Protein AF-A0A317D7U7-F1 (afdb_monomer_lite)

Organism: NCBI:txid2202421

pLDDT: mean 84.37, std 17.06, range [54.34, 98.06]

InterPro domains:
  IPR001646 Pentapeptide repeat [PF00805] (3-32)

Radius of gyration: 17.29 Å; chains: 1; bounding box: 22×51×48 Å

Sequence (76 aa):
RLADVTGADLRGADLRGADLRATLFLHQAQLDAARGDARTALPAALIRPAHWTALALTPVRRPHRAAAPARRGRRR

Secondary structure (DSSP, 8-state):
--EE-TT---TT-B-TT-B-TTEET--HHHHHHSB--TTSB--TTSPPPTT--S-----------PPPPP------

Foldseek 3Di:
DEAECVVPQQQAPEQELPECQRYPPDDQVSQQRYAYAPNHHHHPVHDHHPVNYNPCPPPPPPPDPPDDDDPDDDDD

Structure (mmCIF, N/CA/C/O backbone):
data_AF-A0A317D7U7-F1
#
_entry.id   AF-A0A317D7U7-F1
#
loop_
_atom_site.group_PDB
_atom_site.id
_atom_site.type_symbol
_atom_site.label_atom_id
_atom_site.label_alt_id
_atom_site.label_comp_id
_atom_site.label_asym_id
_atom_site.label_entity_id
_atom_site.label_seq_id
_atom_site.pdbx_PDB_ins_code
_atom_site.Cartn_x
_atom_site.Cartn_y
_atom_site.Cartn_z
_atom_site.occupancy
_atom_site.B_iso_or_equiv
_atom_site.auth_seq_id
_atom_site.auth_comp_id
_atom_site.auth_asym_id
_atom_site.auth_atom_id
_atom_site.pdbx_PDB_model_num
ATOM 1 N N . ARG A 1 1 ? -11.549 -6.219 9.843 1.00 68.88 1 ARG A N 1
ATOM 2 C CA . ARG A 1 1 ? -10.710 -6.111 11.062 1.00 68.88 1 ARG A CA 1
ATOM 3 C C . ARG A 1 1 ? -9.539 -5.203 10.716 1.00 68.88 1 ARG A C 1
ATOM 5 O O . ARG A 1 1 ? -9.013 -5.374 9.627 1.00 68.88 1 ARG A O 1
ATOM 12 N N . LEU A 1 2 ? -9.211 -4.226 11.561 1.00 87.12 2 LEU A N 1
ATOM 13 C CA . LEU A 1 2 ? -8.078 -3.319 11.337 1.00 87.12 2 LEU A CA 1
ATOM 14 C C . LEU A 1 2 ? -6.768 -4.014 11.735 1.00 87.12 2 LEU A C 1
ATOM 16 O O . LEU A 1 2 ? -6.786 -4.884 12.612 1.00 87.12 2 LEU A O 1
ATOM 20 N N . ALA A 1 3 ? -5.665 -3.634 11.096 1.00 92.69 3 ALA A N 1
ATOM 21 C CA . ALA A 1 3 ? -4.315 -4.056 11.458 1.00 92.69 3 ALA A CA 1
ATOM 22 C C . ALA A 1 3 ? -3.492 -2.820 11.828 1.00 92.69 3 ALA A C 1
ATOM 24 O O . ALA A 1 3 ? -3.474 -1.866 11.059 1.00 92.69 3 ALA A O 1
ATOM 25 N N . ASP A 1 4 ? -2.838 -2.836 12.985 1.00 95.94 4 ASP A N 1
ATOM 26 C CA . ASP A 1 4 ? -1.868 -1.814 13.383 1.00 95.94 4 ASP A CA 1
ATOM 27 C C . ASP A 1 4 ? -0.465 -2.318 13.035 1.00 95.94 4 ASP A C 1
ATOM 29 O O . ASP A 1 4 ? -0.088 -3.422 13.434 1.00 95.94 4 ASP A O 1
ATOM 33 N N . VAL A 1 5 ? 0.274 -1.542 12.240 1.00 96.81 5 VAL A N 1
ATOM 34 C CA . VAL A 1 5 ? 1.640 -1.881 11.800 1.00 96.81 5 VAL A CA 1
ATOM 35 C C . VAL A 1 5 ? 2.683 -0.898 12.328 1.00 96.81 5 VAL A C 1
ATOM 37 O O . VAL A 1 5 ? 3.783 -0.790 11.775 1.00 96.81 5 VAL A O 1
ATOM 40 N N . THR A 1 6 ? 2.363 -0.193 13.413 1.00 95.19 6 THR A N 1
ATOM 41 C CA . THR A 1 6 ? 3.311 0.680 14.104 1.00 95.19 6 THR A CA 1
ATOM 42 C C . THR A 1 6 ? 4.532 -0.125 14.544 1.00 95.19 6 THR A C 1
ATOM 44 O O . THR A 1 6 ? 4.423 -1.116 15.262 1.00 95.19 6 THR A O 1
ATOM 47 N N . GLY A 1 7 ? 5.714 0.285 14.079 1.00 94.19 7 GLY A N 1
ATOM 48 C CA . GLY A 1 7 ? 6.980 -0.383 14.392 1.00 94.19 7 GLY A CA 1
ATOM 49 C C . GLY A 1 7 ? 7.203 -1.734 13.701 1.00 94.19 7 GLY A C 1
ATOM 50 O O . GLY A 1 7 ? 8.232 -2.362 13.940 1.00 94.19 7 GLY A O 1
ATOM 51 N N . ALA A 1 8 ? 6.291 -2.191 12.836 1.00 95.81 8 ALA A N 1
ATOM 52 C CA . ALA A 1 8 ? 6.480 -3.434 12.097 1.00 95.81 8 ALA A CA 1
ATOM 53 C C . ALA A 1 8 ? 7.574 -3.288 11.025 1.00 95.81 8 ALA A C 1
ATOM 55 O O . ALA A 1 8 ? 7.539 -2.367 10.200 1.00 95.81 8 ALA A O 1
ATOM 56 N N . ASP A 1 9 ? 8.508 -4.242 10.997 1.00 96.56 9 ASP A N 1
ATOM 57 C CA . ASP A 1 9 ? 9.489 -4.372 9.921 1.00 96.56 9 ASP A CA 1
ATOM 58 C C . ASP A 1 9 ? 8.870 -5.111 8.728 1.00 96.56 9 ASP A C 1
ATOM 60 O O . ASP A 1 9 ? 8.646 -6.322 8.769 1.00 96.56 9 ASP A O 1
ATOM 64 N N . LEU A 1 10 ? 8.577 -4.363 7.663 1.00 96.81 10 LEU A N 1
ATOM 65 C CA . LEU A 1 10 ? 7.978 -4.878 6.428 1.00 96.81 10 LEU A CA 1
ATOM 66 C C . LEU A 1 10 ? 8.997 -5.041 5.290 1.00 96.81 10 LEU A C 1
ATOM 68 O O . LEU A 1 10 ? 8.613 -5.311 4.149 1.00 96.81 10 LEU A O 1
ATOM 72 N N . ARG A 1 11 ? 10.301 -4.916 5.574 1.00 96.44 11 ARG A N 1
ATOM 73 C CA . ARG A 1 11 ? 11.350 -5.057 4.555 1.00 96.44 11 ARG A CA 1
ATOM 74 C C . ARG A 1 11 ? 11.298 -6.448 3.922 1.00 96.44 11 ARG A C 1
ATOM 76 O O . ARG A 1 11 ? 11.460 -7.468 4.586 1.00 96.44 11 ARG A O 1
ATOM 83 N N . GLY A 1 12 ? 11.066 -6.490 2.612 1.00 93.31 12 GLY A N 1
ATOM 84 C CA . GLY A 1 12 ? 10.962 -7.723 1.833 1.00 93.31 12 GLY A CA 1
ATOM 85 C C . GLY A 1 12 ? 9.702 -8.560 2.086 1.00 93.31 12 GLY A C 1
ATOM 86 O O . GLY A 1 12 ? 9.579 -9.623 1.469 1.00 93.31 12 GLY A O 1
ATOM 87 N N . ALA A 1 13 ? 8.777 -8.099 2.937 1.00 96.31 13 ALA A N 1
ATOM 88 C CA . ALA A 1 13 ? 7.510 -8.777 3.192 1.00 96.31 13 ALA A CA 1
ATOM 89 C C . ALA A 1 13 ? 6.689 -8.903 1.901 1.00 96.31 13 ALA A C 1
ATOM 91 O O . ALA A 1 13 ? 6.677 -7.993 1.072 1.00 96.31 13 ALA A O 1
ATOM 92 N N . ASP A 1 14 ? 6.007 -10.035 1.727 1.00 96.00 14 ASP A N 1
ATOM 93 C CA . ASP A 1 14 ? 5.137 -10.276 0.577 1.00 96.00 14 ASP A CA 1
ATOM 94 C C . ASP A 1 14 ? 3.708 -9.811 0.879 1.00 96.00 14 ASP A C 1
ATOM 96 O O . ASP A 1 14 ? 2.962 -10.480 1.590 1.00 96.00 14 ASP A O 1
ATOM 100 N N . LEU A 1 15 ? 3.346 -8.645 0.345 1.00 96.38 15 LEU A N 1
ATOM 101 C CA . LEU A 1 15 ? 2.037 -8.003 0.482 1.00 96.38 15 LEU A CA 1
ATOM 102 C C . LEU A 1 15 ? 1.201 -8.115 -0.806 1.00 96.38 15 LEU A C 1
ATOM 104 O O . LEU A 1 15 ? 0.198 -7.411 -0.962 1.00 96.38 15 LEU A O 1
ATOM 108 N N . ARG A 1 16 ? 1.606 -8.957 -1.768 1.00 95.50 16 ARG A N 1
ATOM 109 C CA . ARG A 1 16 ? 0.907 -9.109 -3.056 1.00 95.50 16 ARG A CA 1
ATOM 110 C C . ARG A 1 16 ? -0.540 -9.553 -2.852 1.00 95.50 16 ARG A C 1
ATOM 112 O O . ARG A 1 16 ? -0.808 -10.563 -2.205 1.00 95.50 16 ARG A O 1
ATOM 119 N N . GLY A 1 17 ? -1.481 -8.804 -3.427 1.00 95.31 17 GLY A N 1
ATOM 120 C CA . GLY A 1 17 ? -2.920 -9.047 -3.274 1.00 95.31 17 GLY A CA 1
ATOM 121 C C . GLY A 1 17 ? -3.508 -8.790 -1.882 1.00 95.31 17 GLY A C 1
ATOM 122 O O . GLY A 1 17 ? -4.677 -9.107 -1.674 1.00 95.31 17 GLY A O 1
ATOM 123 N N . ALA A 1 18 ? -2.741 -8.243 -0.935 1.00 96.62 18 ALA A N 1
ATOM 124 C CA . ALA A 1 18 ? -3.277 -7.847 0.363 1.00 96.62 18 ALA A CA 1
ATOM 125 C C . ALA A 1 18 ? -4.172 -6.603 0.238 1.00 96.62 18 ALA A C 1
ATOM 127 O O . ALA A 1 18 ? -3.918 -5.723 -0.587 1.00 96.62 18 ALA A O 1
ATOM 128 N N . ASP A 1 19 ? -5.192 -6.504 1.091 1.00 97.50 19 ASP A N 1
ATOM 129 C CA . ASP A 1 19 ? -5.978 -5.281 1.259 1.00 97.50 19 ASP A CA 1
ATOM 130 C C . ASP A 1 19 ? -5.463 -4.490 2.463 1.00 97.50 19 ASP A C 1
ATOM 132 O O . ASP A 1 19 ? -5.677 -4.878 3.611 1.00 97.50 19 ASP A O 1
ATOM 136 N N . LEU A 1 20 ? -4.762 -3.391 2.189 1.00 97.25 20 LEU A N 1
ATOM 137 C CA . LEU A 1 20 ? -4.147 -2.520 3.188 1.00 97.25 20 LEU A CA 1
ATOM 138 C C . LEU A 1 20 ? -4.946 -1.230 3.413 1.00 97.25 20 LEU A C 1
ATOM 140 O O . LEU A 1 20 ? -4.504 -0.365 4.166 1.00 97.25 20 LEU A O 1
ATOM 144 N N . ARG A 1 21 ? -6.123 -1.072 2.783 1.00 97.19 21 ARG A N 1
ATOM 145 C CA . ARG A 1 21 ? -6.923 0.170 2.846 1.00 97.19 21 ARG A CA 1
ATOM 146 C C . ARG A 1 21 ? -7.320 0.566 4.267 1.00 97.19 21 ARG A C 1
ATOM 148 O O . ARG A 1 21 ? -7.498 1.747 4.535 1.00 97.19 21 ARG A O 1
ATOM 155 N N . ALA A 1 22 ? -7.463 -0.418 5.152 1.00 96.00 22 ALA A N 1
ATOM 156 C CA . ALA A 1 22 ? -7.874 -0.236 6.541 1.00 96.00 22 ALA A CA 1
ATOM 157 C C . ALA A 1 22 ? -6.736 -0.523 7.546 1.00 96.00 22 ALA A C 1
ATOM 159 O O . ALA A 1 22 ? -6.992 -0.816 8.715 1.00 96.00 22 ALA A O 1
ATOM 160 N N . THR A 1 23 ? -5.479 -0.487 7.095 1.00 97.06 23 THR A N 1
ATOM 161 C CA . THR A 1 23 ? -4.310 -0.636 7.968 1.00 97.06 23 THR A CA 1
ATOM 162 C C . THR A 1 23 ? -4.002 0.692 8.656 1.00 97.06 23 THR A C 1
ATOM 164 O O . THR A 1 23 ? -3.889 1.731 8.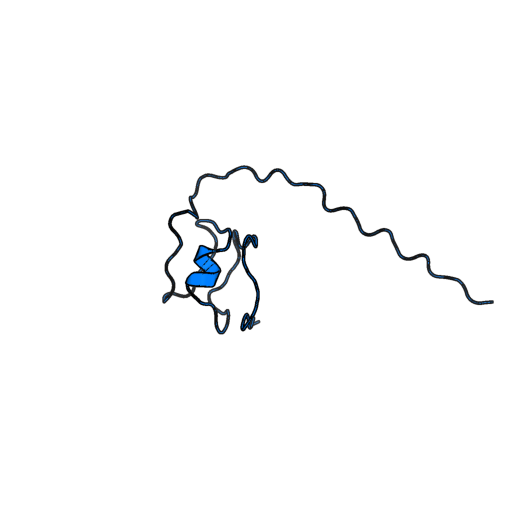009 1.00 97.06 23 THR A O 1
ATOM 167 N N . LEU A 1 24 ? -3.861 0.656 9.977 1.00 96.38 24 LEU A N 1
ATOM 168 C CA . LEU A 1 24 ? -3.506 1.798 10.808 1.00 96.38 24 LEU A CA 1
ATOM 169 C 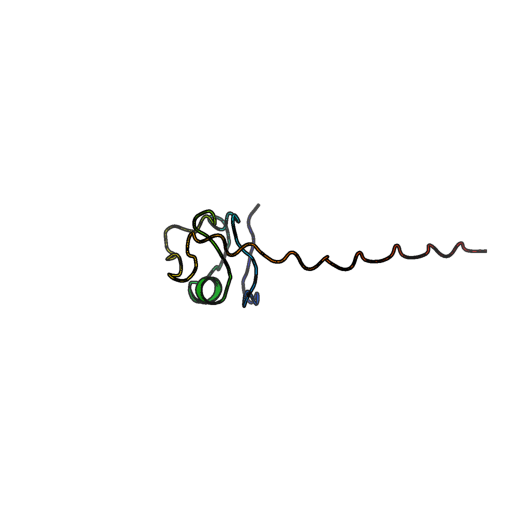C . LEU A 1 24 ? -1.991 2.011 10.786 1.00 96.38 24 LEU A C 1
ATOM 171 O O . LEU A 1 24 ? -1.227 1.051 10.881 1.00 96.38 24 LEU A O 1
ATOM 175 N N . PHE A 1 25 ? -1.580 3.277 10.685 1.00 96.75 25 PHE A N 1
ATOM 176 C CA . PHE A 1 25 ? -0.176 3.706 10.742 1.00 96.75 25 PHE A CA 1
ATOM 177 C C . PHE A 1 25 ? 0.739 3.038 9.701 1.00 96.75 25 PHE A C 1
ATOM 179 O O . PHE A 1 25 ? 1.917 2.792 9.953 1.00 96.75 25 PHE A O 1
ATOM 186 N N . LEU A 1 26 ? 0.203 2.759 8.510 1.00 97.94 26 LEU A N 1
ATOM 187 C CA . LEU A 1 26 ? 0.995 2.343 7.357 1.00 97.94 26 LEU A CA 1
ATOM 188 C C . LEU A 1 26 ? 1.659 3.564 6.707 1.00 97.94 26 LEU A C 1
ATOM 190 O O . LEU A 1 26 ? 0.978 4.517 6.330 1.00 97.94 26 LEU A O 1
ATOM 194 N N . HIS A 1 27 ? 2.977 3.512 6.538 1.00 97.44 27 HIS A N 1
ATOM 195 C CA . HIS A 1 27 ? 3.770 4.600 5.964 1.00 97.44 27 HIS A CA 1
ATOM 196 C C . HIS A 1 27 ? 4.293 4.251 4.567 1.00 97.44 27 HIS A C 1
ATOM 198 O O . HIS A 1 27 ? 4.550 3.085 4.264 1.00 97.44 27 HIS A O 1
ATOM 204 N N . GLN A 1 28 ? 4.542 5.269 3.735 1.00 98.06 28 GLN A N 1
ATOM 205 C CA . GLN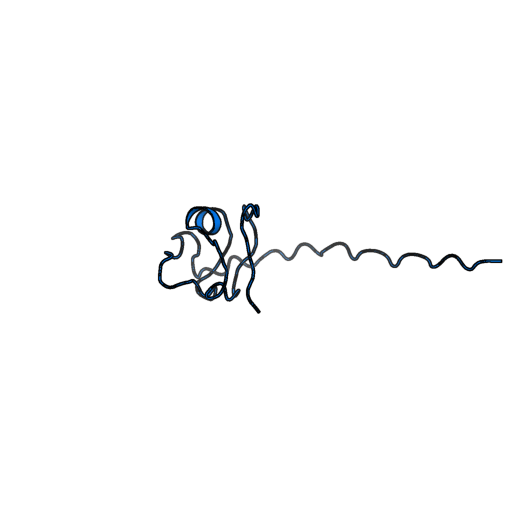 A 1 28 ? 5.083 5.086 2.381 1.00 98.06 28 GLN A CA 1
ATOM 206 C C . GLN A 1 28 ? 6.390 4.274 2.377 1.00 98.06 28 GLN A C 1
ATOM 208 O O . GLN A 1 28 ? 6.498 3.295 1.648 1.00 98.06 28 GLN A O 1
ATOM 213 N N . ALA A 1 29 ? 7.327 4.587 3.277 1.00 97.56 29 ALA A N 1
ATOM 214 C CA . ALA A 1 29 ? 8.606 3.879 3.374 1.00 97.56 29 ALA A CA 1
ATOM 215 C C . ALA A 1 29 ? 8.460 2.370 3.666 1.00 97.56 29 ALA A C 1
ATOM 217 O O . ALA A 1 29 ? 9.296 1.569 3.249 1.00 97.56 29 ALA A O 1
ATOM 218 N N . GLN A 1 30 ? 7.390 1.957 4.359 1.00 98.06 30 GLN A N 1
ATOM 219 C CA . GLN A 1 30 ? 7.109 0.538 4.588 1.00 98.06 30 GLN A CA 1
ATOM 220 C C . GLN A 1 30 ? 6.648 -0.163 3.299 1.00 98.06 30 GLN A C 1
ATOM 222 O O . GLN A 1 30 ? 7.002 -1.321 3.084 1.00 98.06 30 GLN A O 1
ATOM 227 N N . LEU A 1 31 ? 5.903 0.528 2.426 1.00 97.69 31 LEU A N 1
ATOM 228 C CA . LEU A 1 31 ? 5.536 0.018 1.100 1.00 97.69 31 LEU A CA 1
ATOM 229 C C . LEU A 1 31 ? 6.750 -0.066 0.178 1.00 97.69 31 LEU A C 1
ATOM 231 O O . LEU A 1 31 ? 6.945 -1.086 -0.485 1.00 97.69 31 LEU A O 1
ATOM 235 N N . ASP A 1 32 ? 7.577 0.979 0.173 1.00 97.81 32 ASP A N 1
ATOM 236 C CA . ASP A 1 32 ? 8.772 1.063 -0.668 1.00 97.81 32 ASP A CA 1
ATOM 237 C C . ASP A 1 32 ? 9.739 -0.096 -0.383 1.00 97.81 32 ASP A C 1
ATOM 239 O O . ASP A 1 32 ? 10.356 -0.649 -1.292 1.00 97.81 32 ASP A O 1
ATOM 243 N N . ALA A 1 33 ? 9.823 -0.519 0.879 1.00 97.31 33 ALA A N 1
ATOM 244 C CA . ALA A 1 33 ? 10.667 -1.627 1.299 1.00 97.31 33 ALA A CA 1
ATOM 245 C C . ALA A 1 33 ? 10.038 -3.023 1.115 1.00 97.31 33 ALA A C 1
ATOM 247 O O . ALA A 1 33 ? 10.746 -4.032 1.208 1.00 97.31 33 ALA A O 1
AT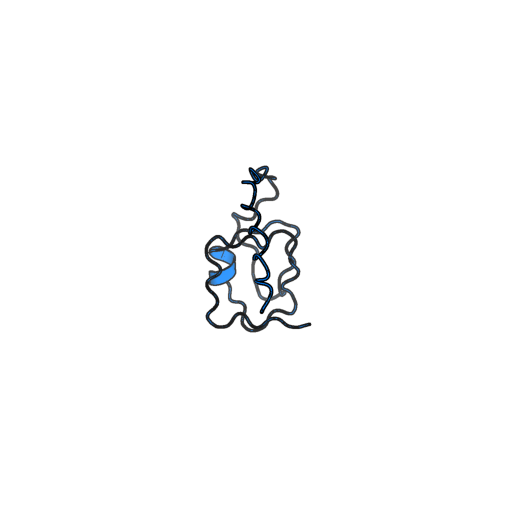OM 248 N N . ALA A 1 34 ? 8.728 -3.108 0.889 1.00 97.50 34 ALA A N 1
ATOM 249 C CA . ALA A 1 34 ? 7.998 -4.362 0.759 1.00 97.50 34 ALA A CA 1
ATOM 250 C C . ALA A 1 34 ? 7.863 -4.811 -0.705 1.00 97.50 34 ALA A C 1
ATOM 252 O O . ALA A 1 34 ? 8.138 -4.082 -1.665 1.00 97.50 34 ALA A O 1
ATOM 253 N N . ARG A 1 35 ? 7.400 -6.050 -0.877 1.00 95.88 35 ARG A N 1
ATOM 254 C CA . ARG A 1 35 ? 6.980 -6.600 -2.166 1.00 95.88 35 ARG A CA 1
ATOM 255 C C . ARG A 1 35 ? 5.467 -6.498 -2.279 1.00 95.88 35 ARG A C 1
ATOM 257 O O . ARG A 1 35 ? 4.750 -7.003 -1.424 1.00 95.88 35 ARG A O 1
ATOM 264 N N . GLY A 1 36 ? 4.984 -5.927 -3.368 1.00 95.50 36 GLY A N 1
ATOM 265 C CA . GLY A 1 36 ? 3.567 -5.912 -3.706 1.00 95.50 36 GLY A CA 1
ATOM 266 C C . GLY A 1 36 ? 3.375 -5.953 -5.214 1.00 95.50 36 GLY A C 1
ATOM 267 O O . GLY A 1 36 ? 4.337 -6.056 -5.976 1.00 95.50 36 GLY A O 1
ATOM 268 N N . ASP A 1 37 ? 2.120 -5.946 -5.638 1.00 95.19 37 ASP A N 1
ATOM 269 C CA . ASP A 1 37 ? 1.731 -6.004 -7.047 1.00 95.19 37 ASP A CA 1
ATOM 270 C C . ASP A 1 37 ? 0.566 -5.051 -7.309 1.00 95.19 37 ASP A C 1
ATOM 272 O O . ASP A 1 37 ? 0.072 -4.394 -6.394 1.00 95.19 37 ASP A O 1
ATOM 276 N N . ALA A 1 38 ? 0.093 -4.978 -8.552 1.00 93.25 38 ALA A N 1
ATOM 277 C CA . ALA A 1 38 ? -1.071 -4.172 -8.917 1.00 93.25 38 ALA A CA 1
ATOM 278 C C . ALA A 1 38 ? -2.357 -4.552 -8.152 1.00 93.25 38 ALA A C 1
ATOM 280 O O . ALA A 1 38 ? -3.280 -3.742 -8.079 1.00 93.25 38 ALA A O 1
ATOM 281 N N . ARG A 1 39 ? -2.426 -5.758 -7.569 1.00 94.88 39 ARG A N 1
ATOM 282 C CA . ARG A 1 39 ? -3.599 -6.259 -6.841 1.00 94.88 39 ARG A CA 1
ATOM 283 C C . ARG A 1 39 ? -3.575 -5.901 -5.357 1.00 94.88 39 ARG A C 1
ATOM 285 O O . ARG A 1 39 ? -4.609 -6.017 -4.708 1.00 94.88 39 ARG A O 1
ATOM 292 N N . THR A 1 40 ? -2.437 -5.479 -4.805 1.00 96.44 40 THR A N 1
ATOM 293 C CA . THR A 1 40 ? -2.373 -4.963 -3.432 1.00 96.44 40 THR A CA 1
ATOM 294 C C . THR A 1 40 ? -3.193 -3.674 -3.345 1.00 96.44 40 THR A C 1
ATOM 296 O O . THR A 1 40 ? -2.863 -2.690 -4.015 1.00 96.44 40 THR A O 1
ATOM 299 N N . ALA A 1 41 ? -4.261 -3.659 -2.549 1.00 97.56 41 ALA A N 1
ATOM 300 C CA . ALA A 1 41 ? -5.106 -2.482 -2.376 1.00 97.56 41 ALA A CA 1
ATOM 301 C C . ALA A 1 41 ? -4.497 -1.558 -1.316 1.00 97.56 41 ALA A C 1
ATOM 303 O O . ALA A 1 41 ? -4.202 -1.995 -0.206 1.00 97.56 41 ALA A O 1
ATOM 304 N N . LEU A 1 42 ? -4.293 -0.287 -1.665 1.00 97.62 42 LEU A N 1
ATOM 305 C CA . LEU A 1 42 ? -3.628 0.700 -0.814 1.00 97.62 42 LEU A CA 1
ATOM 306 C C . LEU A 1 42 ? -4.619 1.762 -0.323 1.00 97.62 42 LEU A C 1
ATOM 308 O O . LEU A 1 42 ? -5.586 2.058 -1.031 1.00 97.62 42 LEU A O 1
ATOM 312 N N . PRO A 1 43 ? -4.381 2.365 0.856 1.00 97.00 43 PRO A N 1
ATOM 313 C CA . PRO A 1 43 ? -5.029 3.615 1.236 1.00 97.00 43 PRO A CA 1
ATOM 314 C C . PRO A 1 43 ? -4.804 4.690 0.169 1.00 97.00 43 PRO A C 1
ATOM 316 O O . PRO A 1 43 ? -3.711 4.791 -0.383 1.00 97.00 43 PRO A O 1
ATOM 319 N N . ALA A 1 44 ? -5.809 5.532 -0.079 1.00 96.06 44 ALA A N 1
ATOM 320 C CA . ALA A 1 44 ? -5.759 6.550 -1.135 1.00 96.06 44 ALA A CA 1
ATOM 321 C C . ALA A 1 44 ? -4.618 7.574 -0.973 1.00 96.06 44 ALA A C 1
ATOM 323 O O . ALA A 1 44 ? -4.195 8.177 -1.952 1.00 96.06 44 ALA A O 1
ATOM 324 N N . ALA A 1 45 ? -4.119 7.766 0.252 1.00 96.81 45 ALA A N 1
ATOM 325 C CA . ALA A 1 45 ? -3.025 8.687 0.552 1.00 96.81 45 ALA A CA 1
ATOM 326 C C . ALA A 1 45 ? -1.628 8.132 0.213 1.00 96.81 45 ALA A C 1
ATOM 328 O O . ALA A 1 45 ? -0.660 8.888 0.239 1.00 96.81 45 ALA A O 1
ATOM 329 N N . LEU A 1 46 ? -1.502 6.828 -0.061 1.00 97.94 46 LEU A N 1
ATOM 330 C CA . LEU A 1 46 ? -0.219 6.184 -0.332 1.00 97.94 46 LEU A CA 1
ATOM 331 C C . LEU A 1 46 ? -0.052 5.883 -1.816 1.00 97.94 46 LEU A C 1
ATOM 333 O O . LEU A 1 46 ? -0.996 5.525 -2.523 1.00 97.94 46 LEU A O 1
ATOM 337 N N . ILE A 1 47 ? 1.188 5.994 -2.273 1.00 97.31 47 ILE A N 1
ATOM 338 C CA . ILE A 1 47 ? 1.557 5.792 -3.665 1.00 97.31 47 ILE A CA 1
ATOM 339 C C . ILE A 1 47 ? 2.058 4.362 -3.825 1.00 97.31 47 ILE A C 1
ATOM 341 O O . ILE A 1 47 ? 2.853 3.858 -3.029 1.00 97.31 47 ILE A O 1
ATOM 345 N N . ARG A 1 48 ? 1.602 3.696 -4.886 1.00 97.19 48 ARG A N 1
ATOM 346 C CA . ARG A 1 48 ? 2.122 2.378 -5.250 1.00 97.19 48 ARG A CA 1
ATOM 347 C C . ARG A 1 48 ? 3.593 2.513 -5.672 1.00 97.19 48 ARG A C 1
ATOM 349 O O . ARG A 1 48 ? 3.855 3.255 -6.620 1.00 97.19 48 ARG A O 1
ATOM 356 N N . PRO A 1 49 ? 4.536 1.791 -5.041 1.00 96.25 49 PRO A N 1
ATOM 357 C CA . PRO A 1 49 ? 5.935 1.841 -5.448 1.00 96.25 49 PRO A CA 1
ATOM 358 C C . PRO A 1 49 ? 6.128 1.381 -6.897 1.00 96.25 49 PRO A C 1
ATOM 360 O O . PRO A 1 49 ? 5.513 0.407 -7.333 1.00 96.25 49 PRO A O 1
ATOM 363 N N . ALA A 1 50 ? 7.010 2.046 -7.645 1.00 93.62 50 ALA A N 1
ATOM 364 C CA . ALA A 1 50 ? 7.216 1.764 -9.070 1.00 93.62 50 ALA A CA 1
ATOM 365 C C . ALA A 1 50 ? 7.702 0.326 -9.343 1.00 93.62 50 ALA A C 1
ATOM 367 O O . ALA A 1 50 ? 7.378 -0.258 -10.376 1.00 93.62 50 ALA A O 1
ATOM 368 N N . HIS A 1 51 ? 8.444 -0.277 -8.405 1.00 92.56 51 HIS A N 1
ATOM 369 C CA . HIS A 1 51 ? 8.929 -1.657 -8.519 1.00 92.56 51 HIS A CA 1
ATOM 370 C C . HIS A 1 51 ? 7.849 -2.716 -8.277 1.00 92.56 51 HIS A C 1
ATOM 372 O O . HIS A 1 51 ? 8.098 -3.896 -8.534 1.00 92.56 51 HIS A O 1
ATOM 378 N N . TRP A 1 52 ? 6.645 -2.335 -7.838 1.00 93.44 52 TRP A N 1
ATOM 379 C CA . TRP A 1 52 ? 5.478 -3.223 -7.760 1.00 93.44 52 TRP A CA 1
ATOM 380 C C . TRP A 1 52 ? 4.866 -3.421 -9.151 1.00 93.44 52 TRP A C 1
ATOM 382 O O . TRP A 1 52 ? 3.701 -3.114 -9.414 1.00 93.44 52 TRP A O 1
ATOM 392 N N . THR A 1 53 ? 5.699 -3.891 -10.074 1.00 80.56 53 THR A N 1
ATOM 393 C CA . THR A 1 53 ? 5.326 -4.113 -11.466 1.00 80.56 53 THR A CA 1
ATOM 394 C C . THR A 1 53 ? 4.330 -5.267 -11.583 1.00 80.56 53 THR A C 1
ATOM 396 O O . THR A 1 53 ? 4.322 -6.202 -10.783 1.00 80.56 53 THR A O 1
ATOM 399 N N . ALA A 1 54 ? 3.481 -5.218 -12.611 1.00 64.12 54 ALA A N 1
ATOM 400 C CA . ALA A 1 54 ? 2.543 -6.296 -12.933 1.00 64.12 54 ALA A CA 1
ATOM 401 C C . ALA A 1 54 ? 3.225 -7.526 -13.561 1.00 64.12 54 ALA A C 1
ATOM 403 O O . ALA A 1 54 ? 2.558 -8.521 -13.848 1.00 64.12 54 ALA A O 1
ATOM 404 N N . LEU A 1 55 ? 4.544 -7.472 -13.783 1.00 60.53 55 LEU A N 1
ATOM 405 C CA . LEU A 1 55 ? 5.308 -8.625 -14.226 1.00 60.53 55 LEU A CA 1
ATOM 406 C C . LEU A 1 55 ? 5.296 -9.643 -13.091 1.00 60.53 55 LEU A C 1
ATOM 408 O O . LEU A 1 55 ? 5.950 -9.469 -12.063 1.00 60.53 55 LEU A O 1
ATOM 412 N N . ALA A 1 56 ? 4.520 -10.707 -13.280 1.00 56.00 56 ALA A N 1
ATOM 413 C CA . ALA A 1 56 ? 4.552 -11.871 -12.421 1.00 56.00 56 ALA A CA 1
ATOM 414 C C . ALA A 1 56 ? 5.953 -12.491 -12.507 1.00 56.00 56 ALA A C 1
ATOM 416 O O . ALA A 1 56 ? 6.202 -13.394 -13.299 1.00 56.00 56 ALA A O 1
ATOM 417 N N . LEU A 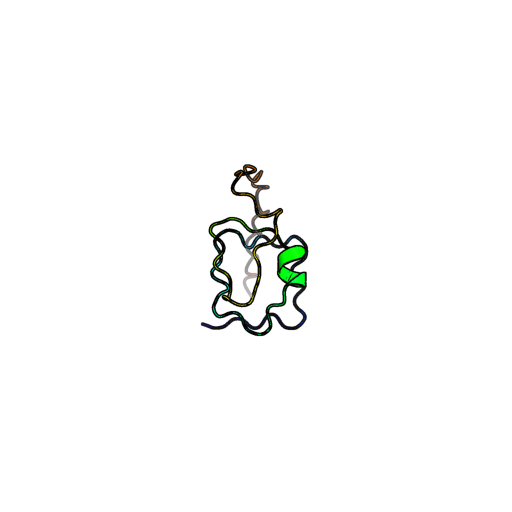1 57 ? 6.887 -12.004 -11.687 1.00 58.47 57 LEU A N 1
ATOM 418 C CA . LEU A 1 57 ? 8.069 -12.770 -11.336 1.00 58.47 57 LEU A CA 1
ATOM 419 C C . LEU A 1 57 ? 7.531 -13.980 -10.586 1.00 58.47 57 LEU A C 1
ATOM 421 O O . LEU A 1 57 ? 7.157 -13.866 -9.414 1.00 58.47 57 LEU A O 1
ATOM 425 N N . THR A 1 58 ? 7.387 -15.097 -11.301 1.00 54.41 58 THR A N 1
ATOM 426 C CA . THR A 1 58 ? 6.888 -16.366 -10.781 1.00 54.41 58 THR A CA 1
ATOM 427 C C . THR A 1 58 ? 7.618 -16.626 -9.470 1.00 54.41 58 THR A C 1
ATOM 429 O O . THR A 1 58 ? 8.836 -16.829 -9.488 1.00 54.41 58 THR A O 1
ATOM 432 N N . PRO A 1 59 ? 6.948 -16.532 -8.307 1.00 54.94 59 PRO A N 1
ATOM 433 C CA . PRO A 1 59 ? 7.648 -16.738 -7.062 1.00 54.94 59 PRO A CA 1
ATOM 434 C C . PRO A 1 59 ? 8.089 -18.194 -7.055 1.00 54.94 59 PRO A C 1
ATOM 436 O O . PRO A 1 59 ? 7.254 -19.098 -7.088 1.00 54.94 59 PRO A O 1
ATOM 439 N N . VAL A 1 60 ? 9.403 -18.427 -7.025 1.00 65.69 60 VAL A N 1
ATOM 440 C CA . VAL A 1 60 ? 9.939 -19.745 -6.695 1.00 65.69 60 VAL A CA 1
ATOM 441 C C . VAL A 1 60 ? 9.456 -20.027 -5.281 1.00 65.69 60 VAL A C 1
ATOM 443 O O . VAL A 1 60 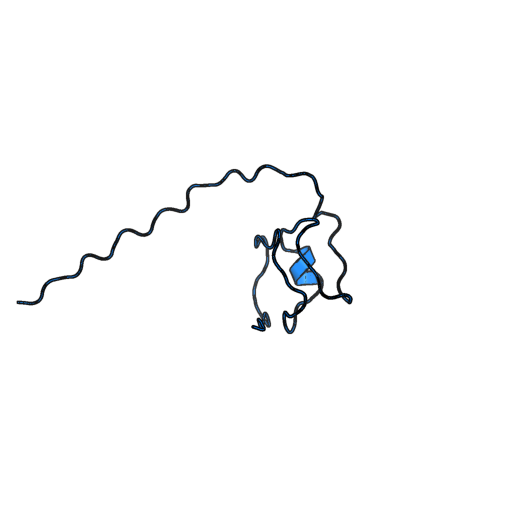? 9.999 -19.506 -4.304 1.00 65.69 60 VAL A O 1
ATOM 446 N N . ARG A 1 61 ? 8.363 -20.785 -5.174 1.00 62.31 61 ARG A N 1
ATOM 447 C CA . ARG A 1 61 ? 7.790 -21.196 -3.900 1.00 62.31 61 ARG A CA 1
ATOM 448 C C . ARG A 1 61 ? 8.803 -22.126 -3.251 1.00 62.31 61 ARG A C 1
ATOM 450 O O . ARG A 1 61 ? 8.797 -23.327 -3.502 1.00 62.31 61 ARG A O 1
ATOM 457 N N . ARG A 1 62 ? 9.704 -21.570 -2.438 1.00 60.38 62 ARG A N 1
ATOM 458 C CA . ARG A 1 62 ? 10.516 -22.382 -1.534 1.00 60.38 62 ARG A CA 1
ATOM 459 C C . ARG A 1 62 ? 9.527 -23.133 -0.641 1.00 60.38 62 ARG A C 1
ATOM 461 O O . ARG A 1 62 ? 8.673 -22.476 -0.040 1.00 60.38 62 ARG A O 1
ATOM 468 N N . PRO A 1 63 ? 9.563 -24.473 -0.591 1.00 56.22 63 PRO A N 1
ATOM 469 C CA . PRO A 1 63 ? 8.670 -25.211 0.282 1.00 56.22 63 PRO A CA 1
ATOM 470 C C . PRO A 1 63 ? 8.927 -24.739 1.712 1.00 56.22 63 PRO A C 1
ATOM 472 O O . PRO A 1 63 ? 10.036 -24.857 2.234 1.00 56.22 63 PRO A O 1
ATOM 475 N N . HIS A 1 64 ? 7.905 -24.136 2.318 1.00 59.50 64 HIS A N 1
ATOM 476 C CA . HIS A 1 64 ? 7.923 -23.776 3.724 1.00 59.50 64 HIS A CA 1
ATOM 477 C C . HIS A 1 64 ? 8.096 -25.087 4.491 1.00 59.50 64 HIS A C 1
ATOM 479 O O . HIS A 1 64 ? 7.241 -25.968 4.394 1.00 59.50 64 HIS A O 1
ATOM 485 N N . ARG A 1 65 ? 9.232 -25.258 5.177 1.00 60.38 65 ARG A N 1
ATOM 486 C CA . ARG A 1 65 ? 9.513 -26.450 5.982 1.00 60.38 65 ARG A CA 1
ATOM 487 C C . ARG A 1 65 ? 8.338 -26.636 6.941 1.00 60.38 65 ARG A C 1
ATOM 489 O O . ARG A 1 65 ? 8.136 -25.804 7.824 1.00 60.38 65 ARG A O 1
ATOM 496 N N . ALA A 1 66 ? 7.530 -27.670 6.709 1.00 54.34 66 ALA A N 1
ATOM 497 C CA . ALA A 1 66 ? 6.414 -28.009 7.574 1.00 54.34 66 ALA A CA 1
ATOM 498 C C . ALA A 1 66 ? 6.965 -28.207 8.990 1.00 54.34 66 ALA A C 1
ATOM 500 O O . ALA A 1 66 ? 7.900 -28.984 9.196 1.00 54.34 66 ALA A O 1
ATOM 501 N N . ALA A 1 67 ? 6.433 -27.454 9.952 1.00 57.25 67 ALA A N 1
ATOM 502 C CA . ALA A 1 67 ? 6.719 -27.684 11.355 1.00 57.25 67 ALA A CA 1
ATOM 503 C C . ALA A 1 67 ? 6.243 -29.103 11.700 1.00 57.25 67 ALA A C 1
ATOM 505 O O . ALA A 1 67 ? 5.072 -29.434 11.515 1.00 57.25 67 ALA A O 1
ATOM 506 N N . ALA A 1 68 ? 7.171 -29.952 12.139 1.00 59.41 68 ALA A N 1
ATOM 507 C CA . ALA A 1 68 ? 6.865 -31.303 12.584 1.00 59.41 68 ALA A CA 1
ATOM 508 C C . ALA A 1 68 ? 5.862 -31.257 13.754 1.00 59.41 68 ALA A C 1
ATOM 510 O O . ALA A 1 68 ? 5.976 -30.376 14.612 1.00 59.41 68 ALA A O 1
ATOM 511 N N . PRO A 1 69 ? 4.893 -32.186 13.832 1.00 54.69 69 PRO A N 1
ATOM 512 C CA . PRO A 1 69 ? 3.946 -32.206 14.935 1.00 54.69 69 PRO A CA 1
ATOM 513 C C . PRO A 1 69 ? 4.682 -32.498 16.248 1.00 54.69 69 PRO A C 1
ATOM 515 O O . PRO A 1 69 ? 5.424 -33.477 16.366 1.00 54.69 69 PRO A O 1
ATOM 518 N N . ALA A 1 70 ? 4.463 -31.639 17.245 1.00 61.41 70 ALA A N 1
ATOM 519 C CA . ALA A 1 70 ? 4.951 -31.834 18.600 1.00 61.41 70 ALA A CA 1
ATOM 520 C C . ALA A 1 70 ? 4.419 -33.166 19.148 1.00 61.41 70 ALA A C 1
ATOM 522 O O . ALA A 1 70 ? 3.211 -33.371 19.295 1.00 61.41 70 ALA A O 1
ATOM 523 N N . ARG A 1 71 ? 5.335 -34.092 19.443 1.00 62.62 71 ARG A N 1
ATOM 524 C CA . ARG A 1 71 ? 5.029 -35.356 20.115 1.00 62.62 71 ARG A CA 1
ATOM 525 C C . ARG A 1 71 ? 4.421 -35.053 21.485 1.00 62.62 71 ARG A C 1
ATOM 527 O O . ARG A 1 71 ? 5.110 -34.610 22.398 1.00 62.62 71 ARG A O 1
ATOM 534 N N . ARG A 1 72 ? 3.121 -35.313 21.627 1.00 59.84 72 ARG A N 1
ATOM 535 C CA . ARG A 1 72 ? 2.398 -35.266 22.900 1.00 59.84 72 ARG A CA 1
ATOM 536 C C . ARG A 1 72 ? 2.918 -36.388 23.803 1.00 59.84 72 ARG A C 1
ATOM 538 O O . ARG A 1 72 ? 2.528 -37.543 23.650 1.00 59.84 72 ARG A O 1
ATOM 545 N N . GLY A 1 73 ? 3.820 -36.044 24.721 1.00 60.53 73 GLY A N 1
ATOM 546 C CA . GLY A 1 73 ? 4.276 -36.926 25.792 1.00 60.53 73 GLY A CA 1
ATOM 547 C C . GLY A 1 73 ? 3.095 -37.347 26.665 1.00 60.53 73 GLY A C 1
ATOM 548 O O . GLY A 1 73 ? 2.411 -36.517 27.264 1.00 60.53 73 GLY A O 1
ATOM 549 N N . ARG A 1 74 ? 2.821 -38.650 26.679 1.00 64.88 74 ARG A N 1
ATOM 550 C CA . ARG A 1 74 ? 1.788 -39.286 27.492 1.00 64.88 74 ARG A CA 1
ATOM 551 C C . ARG A 1 74 ? 2.337 -39.405 28.916 1.00 64.88 74 ARG A C 1
ATOM 553 O O . ARG A 1 74 ? 3.322 -40.102 29.126 1.00 64.88 74 ARG A O 1
ATOM 560 N N . ARG A 1 75 ? 1.715 -38.701 29.865 1.00 55.72 75 ARG A N 1
ATOM 561 C CA . ARG A 1 75 ? 1.964 -38.856 31.304 1.00 55.72 75 ARG A CA 1
ATOM 562 C C . ARG A 1 75 ? 1.691 -40.306 31.719 1.00 55.72 75 ARG A C 1
ATOM 564 O O . ARG A 1 75 ? 0.641 -40.846 31.361 1.00 55.72 75 ARG A O 1
ATOM 571 N N . ARG A 1 76 ? 2.609 -40.888 32.481 1.00 60.16 76 ARG A N 1
ATOM 572 C CA . ARG A 1 76 ? 2.346 -41.908 33.496 1.00 60.16 76 ARG A CA 1
ATOM 573 C C . ARG A 1 76 ? 3.171 -41.545 34.715 1.00 60.16 76 ARG A C 1
ATOM 575 O O . ARG A 1 76 ? 4.299 -41.053 34.495 1.00 60.16 76 ARG A O 1
#